Protein AF-A0A564YYV9-F1 (afdb_monomer_lite)

Radius of gyration: 16.64 Å; chains: 1; bounding box: 46×37×42 Å

Sequence (169 aa):
MGQLACPPDAGEKKIEHEMSKYPDRGIVGFLLTGMKVYDQRTNRYLTVPRCYGRTVPAEHIFERGLLPFLQGDFKLAKQFLPLISKVRSVFVDEPKLPIALYSSSLLLIYDETRTNLVVKLVDFAHWRSAPEANDPSGVVRGLDTLIDTFGRNNSSPSSKFDIPLIELK

Foldseek 3Di:
DFLFQADPPDDPVVRVVRCVLAVCCNVQGDFQQWDWAQDPVVRDIDTGHSSQSRVQHPVCCQVLNPCVNVVNDLVLLVVCLVVLVVVLCQQPPPPHDQKEAHNKDWDWDADPVSPDIDTDIDDRPRMDGHNPDRHPRSNSSNSVSSNVSSVDPDPDDDDDDPPPPPPPD

Organism: Hymenolepis diminuta (NCBI:txid6216)

Secondary structure (DSSP, 8-state):
--S-SS-TTS-HHHHHHHHHT-TTHHHHS-----EEEEETTTTEEEEE-HHHHTT--GGGIIIIIITTTTTT-HHHHHHHHHHHHHHHHHHHSSSPP-EEEES-EEEEEE-TTS--EEEEEE--TEEEE-SSSS-TT-HHHHHHHHHHHHH-------S----------

pLDDT: mean 89.77, std 15.94, range [32.47, 98.69]

InterPro domains:
  IPR005522 Inositol polyphosphate kinase [PF03770] (1-150)
  IPR005522 Inositol polyphosphate kinase [PTHR12400] (8-152)
  IPR038286 Inositol polyphosphate kinase superfamily [G3DSA:3.30.470.160] (1-158)

Structure (mmCIF, N/CA/C/O backbone):
data_AF-A0A564YYV9-F1
#
_entry.id   AF-A0A564YYV9-F1
#
loop_
_atom_site.group_PDB
_atom_site.id
_atom_site.type_symbol
_atom_site.label_atom_id
_atom_site.label_alt_id
_atom_site.label_comp_id
_atom_site.label_asym_id
_atom_site.label_entity_id
_atom_site.label_seq_id
_atom_site.pdbx_PDB_ins_code
_atom_site.Cartn_x
_atom_site.Cartn_y
_atom_site.Cartn_z
_atom_site.occupancy
_atom_site.B_iso_or_equiv
_atom_site.auth_seq_id
_atom_site.auth_comp_id
_atom_site.auth_asym_id
_atom_site.auth_atom_id
_atom_site.pdbx_PDB_model_num
ATOM 1 N N . MET A 1 1 ? 3.809 -4.365 -4.451 1.00 96.12 1 MET A N 1
ATOM 2 C CA . MET A 1 1 ? 4.119 -3.002 -4.915 1.00 96.12 1 MET A CA 1
ATOM 3 C C . MET A 1 1 ? 4.651 -3.076 -6.331 1.00 96.12 1 MET A C 1
ATOM 5 O O . MET A 1 1 ? 5.171 -4.123 -6.705 1.00 96.12 1 MET A O 1
ATOM 9 N N . GLY A 1 2 ? 4.463 -2.018 -7.111 1.00 97.00 2 GLY A N 1
ATOM 10 C CA . GLY A 1 2 ? 4.894 -1.947 -8.502 1.00 97.00 2 GLY A CA 1
ATOM 11 C C . GLY A 1 2 ? 3.739 -2.039 -9.499 1.00 97.00 2 GLY A C 1
ATOM 12 O O . GLY A 1 2 ? 2.840 -2.881 -9.356 1.00 97.00 2 GLY A O 1
ATOM 13 N N . GLN A 1 3 ? 3.814 -1.206 -10.539 1.00 97.38 3 GLN A N 1
ATOM 14 C CA . GLN A 1 3 ? 3.001 -1.327 -11.753 1.00 97.38 3 GLN A CA 1
ATOM 15 C C . GLN A 1 3 ? 3.342 -2.610 -12.515 1.00 97.38 3 GLN A C 1
ATOM 17 O O . GLN A 1 3 ? 2.470 -3.191 -13.156 1.00 97.38 3 GLN A O 1
ATOM 22 N N . LEU A 1 4 ? 4.577 -3.100 -12.382 1.00 96.56 4 LEU A N 1
ATOM 23 C CA . LEU A 1 4 ? 5.022 -4.362 -12.958 1.00 96.56 4 LEU A CA 1
ATOM 24 C C . LEU A 1 4 ? 5.125 -5.446 -11.881 1.00 96.56 4 LEU A C 1
ATOM 26 O O . LEU A 1 4 ? 5.705 -5.252 -10.813 1.00 96.56 4 LEU A O 1
ATOM 30 N N . ALA A 1 5 ? 4.541 -6.614 -12.153 1.00 92.50 5 ALA A N 1
ATOM 31 C CA . ALA A 1 5 ? 4.611 -7.754 -11.241 1.00 92.50 5 ALA A CA 1
ATOM 32 C C . ALA A 1 5 ? 5.952 -8.498 -11.334 1.00 92.50 5 ALA A C 1
ATOM 34 O O . ALA A 1 5 ? 6.446 -9.006 -10.329 1.00 92.50 5 ALA A O 1
ATOM 35 N N . CYS A 1 6 ? 6.538 -8.558 -12.528 1.00 95.06 6 CYS A N 1
ATOM 36 C CA . CYS A 1 6 ? 7.769 -9.285 -12.819 1.00 95.06 6 CYS A CA 1
ATOM 37 C C . CYS A 1 6 ? 8.849 -8.350 -13.370 1.00 95.06 6 CYS A C 1
ATOM 39 O O . CYS A 1 6 ? 8.502 -7.351 -14.001 1.00 95.06 6 CYS A O 1
ATOM 41 N N . PRO A 1 7 ? 10.134 -8.691 -13.173 1.00 94.19 7 PRO A N 1
ATOM 42 C CA . PRO A 1 7 ? 11.226 -8.012 -13.854 1.00 94.19 7 PRO A CA 1
ATOM 43 C C . PRO A 1 7 ? 11.191 -8.300 -15.369 1.00 94.19 7 PRO A C 1
ATOM 45 O O . PRO A 1 7 ? 10.617 -9.313 -15.780 1.00 94.19 7 PRO A O 1
ATOM 48 N N . PRO A 1 8 ? 11.800 -7.438 -16.205 1.00 90.19 8 PRO A N 1
ATOM 49 C CA . PRO A 1 8 ? 11.739 -7.551 -17.668 1.00 90.19 8 PRO A CA 1
ATOM 50 C C . PRO A 1 8 ? 12.478 -8.775 -18.227 1.00 90.19 8 PRO A C 1
ATOM 52 O O . PRO A 1 8 ? 12.211 -9.193 -19.344 1.00 90.19 8 PRO A O 1
ATOM 55 N N . ASP A 1 9 ? 13.392 -9.357 -17.451 1.00 93.62 9 ASP A N 1
ATOM 56 C CA . ASP A 1 9 ? 14.113 -10.591 -17.777 1.00 93.62 9 ASP A CA 1
ATOM 57 C C . ASP A 1 9 ? 13.339 -11.864 -17.381 1.00 93.62 9 ASP A C 1
ATOM 59 O O . ASP A 1 9 ? 13.828 -12.980 -17.564 1.00 93.62 9 ASP A O 1
ATOM 63 N N . ALA A 1 10 ? 12.129 -11.732 -16.825 1.00 94.06 10 ALA A N 1
ATOM 64 C CA . ALA A 1 10 ? 11.234 -12.867 -16.660 1.00 94.06 10 ALA A CA 1
ATOM 65 C C . ALA A 1 10 ? 10.701 -13.330 -18.026 1.00 94.06 10 ALA A C 1
ATOM 67 O O . ALA A 1 10 ? 10.454 -12.526 -18.917 1.00 94.06 10 ALA A O 1
ATOM 68 N N . GLY A 1 11 ? 10.470 -14.635 -18.188 1.00 95.12 11 GLY A N 1
ATOM 69 C CA . GLY A 1 11 ? 9.897 -15.158 -19.431 1.00 95.12 11 GLY A CA 1
ATOM 70 C C . GLY A 1 11 ? 8.513 -14.566 -19.727 1.00 95.12 11 GLY A C 1
ATOM 71 O O . GLY A 1 11 ? 7.698 -14.418 -18.814 1.00 95.12 11 GLY A O 1
ATOM 72 N N . GLU A 1 12 ? 8.230 -14.297 -21.002 1.00 95.12 12 GLU A N 1
ATOM 73 C CA . GLU A 1 12 ? 7.006 -13.624 -21.475 1.00 95.12 12 GLU A CA 1
ATOM 74 C C . GLU A 1 12 ? 5.728 -14.239 -20.891 1.00 95.12 12 GLU A C 1
ATOM 76 O O . GLU A 1 12 ? 4.935 -13.542 -20.263 1.00 95.12 12 GLU A O 1
ATOM 81 N N . LYS A 1 13 ? 5.593 -15.572 -20.943 1.00 96.19 13 LYS A N 1
ATOM 82 C CA . LYS A 1 13 ? 4.445 -16.296 -20.361 1.00 96.19 13 LYS A CA 1
ATOM 83 C C . LYS A 1 13 ? 4.246 -16.019 -18.867 1.00 96.19 13 LYS A C 1
ATOM 85 O O . LYS A 1 13 ? 3.116 -15.984 -18.388 1.00 96.19 13 LYS A O 1
ATOM 90 N N . LYS A 1 14 ? 5.336 -15.854 -18.107 1.00 95.44 14 LYS A N 1
ATOM 91 C CA . LYS A 1 14 ? 5.274 -15.530 -16.674 1.00 95.44 14 LYS A CA 1
ATOM 92 C C . LYS A 1 14 ? 4.835 -14.084 -16.473 1.00 95.44 14 LYS A C 1
ATOM 94 O O . LYS A 1 14 ? 4.013 -13.834 -15.597 1.00 95.44 14 LYS A O 1
ATOM 99 N N . ILE A 1 15 ? 5.363 -13.156 -17.271 1.00 94.88 15 ILE A N 1
ATOM 100 C CA . ILE A 1 15 ? 4.964 -11.746 -17.229 1.00 94.88 15 ILE A CA 1
ATOM 101 C C . ILE A 1 15 ? 3.468 -11.631 -17.528 1.00 94.88 15 ILE A C 1
ATOM 103 O O . ILE A 1 15 ? 2.730 -11.099 -16.702 1.00 94.88 15 ILE A O 1
ATOM 107 N N . GLU A 1 16 ? 3.005 -12.205 -18.63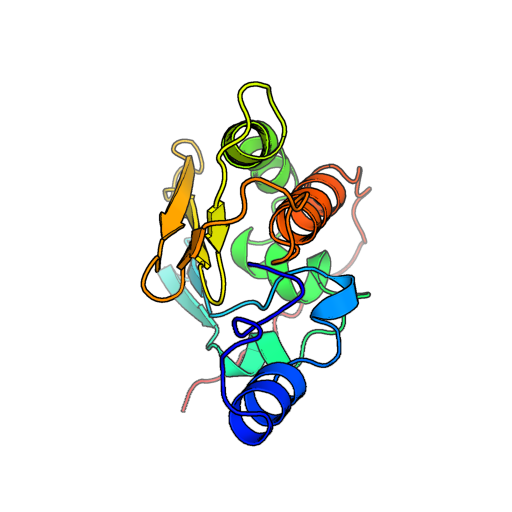9 1.00 95.44 16 GLU A N 1
ATOM 108 C CA . GLU A 1 16 ? 1.592 -12.219 -19.028 1.00 95.44 16 GLU A CA 1
ATOM 109 C C . GLU A 1 16 ? 0.707 -12.819 -17.931 1.00 95.44 16 GLU A C 1
ATOM 111 O O . GLU A 1 16 ? -0.289 -12.215 -17.533 1.00 95.44 16 GLU A O 1
ATOM 116 N N . HIS A 1 17 ? 1.100 -13.972 -17.382 1.00 95.88 17 HIS A N 1
ATOM 117 C CA . HIS A 1 17 ? 0.357 -14.632 -16.313 1.00 95.88 17 HIS A CA 1
ATOM 118 C C . HIS A 1 17 ? 0.297 -13.810 -15.016 1.00 95.88 17 HIS A C 1
ATOM 120 O O . HIS A 1 17 ? -0.740 -13.770 -14.358 1.00 95.88 17 HIS A O 1
ATOM 126 N N . GLU A 1 18 ? 1.390 -13.172 -14.590 1.00 95.12 18 GLU A N 1
ATOM 127 C CA . GLU A 1 18 ? 1.376 -12.355 -13.370 1.00 95.12 18 GLU A CA 1
ATOM 128 C C . GLU A 1 18 ? 0.621 -11.036 -13.559 1.00 95.12 18 GLU A C 1
ATOM 130 O O . GLU A 1 18 ? -0.035 -10.571 -12.623 1.00 95.12 18 GLU A O 1
ATOM 135 N N . MET A 1 19 ? 0.684 -10.446 -14.754 1.00 94.62 19 MET A N 1
ATOM 136 C CA . MET A 1 19 ? -0.029 -9.213 -15.086 1.00 94.62 19 MET A CA 1
ATOM 137 C C . MET A 1 19 ? -1.533 -9.451 -15.269 1.00 94.62 19 MET A C 1
ATOM 139 O O . MET A 1 19 ? -2.331 -8.620 -14.841 1.00 94.62 19 MET A O 1
ATOM 143 N N . SER A 1 20 ? -1.948 -10.614 -15.786 1.00 96.06 20 SER A N 1
ATOM 144 C CA . SER A 1 20 ? -3.370 -10.956 -15.945 1.00 96.06 20 SER A CA 1
ATOM 145 C C . SER A 1 20 ? -4.107 -11.159 -14.617 1.00 96.06 20 SER A C 1
ATOM 147 O O . SER A 1 20 ? -5.330 -11.040 -14.564 1.00 96.06 20 SER A O 1
ATOM 149 N N . LYS A 1 21 ? -3.384 -11.410 -13.514 1.00 95.19 21 LYS A N 1
ATOM 150 C CA . LYS A 1 21 ? -3.979 -11.577 -12.173 1.00 95.19 21 LYS A CA 1
ATOM 151 C C . LYS A 1 21 ? -4.672 -10.326 -11.655 1.00 95.19 21 LYS A C 1
ATOM 153 O O . LYS A 1 21 ? -5.486 -10.454 -10.745 1.00 95.19 21 LYS A O 1
ATOM 158 N N . TYR A 1 22 ? -4.283 -9.145 -12.130 1.00 97.19 22 TYR A N 1
ATOM 159 C CA . TYR A 1 22 ? -4.899 -7.891 -11.722 1.00 97.19 22 TYR A CA 1
ATOM 160 C C . TYR A 1 22 ? -4.736 -6.838 -12.827 1.00 97.19 22 TYR A C 1
ATOM 162 O O . TYR A 1 22 ? -3.694 -6.178 -12.873 1.00 97.19 22 TYR A O 1
ATOM 170 N N . PRO A 1 23 ? -5.746 -6.678 -13.705 1.00 95.38 23 PRO A N 1
ATOM 171 C CA . PRO A 1 23 ? -5.680 -5.770 -14.855 1.00 95.38 23 PRO A CA 1
ATOM 172 C C . PRO A 1 23 ? -5.350 -4.321 -14.474 1.00 95.38 23 PRO A C 1
ATOM 174 O O . PRO A 1 23 ? -4.581 -3.646 -15.152 1.00 95.38 23 PRO A O 1
ATOM 177 N N . ASP A 1 24 ? -5.846 -3.882 -13.319 1.00 97.06 24 ASP A N 1
ATOM 178 C CA . ASP A 1 24 ? -5.706 -2.512 -12.827 1.00 97.06 24 ASP A CA 1
ATOM 179 C C . ASP A 1 24 ? -4.364 -2.230 -12.130 1.00 97.06 24 ASP A C 1
ATOM 181 O O . ASP A 1 24 ? -4.115 -1.109 -11.671 1.00 97.06 24 ASP A O 1
ATOM 185 N N . ARG A 1 25 ? -3.449 -3.211 -12.065 1.00 96.94 25 ARG A N 1
ATOM 186 C CA . ARG A 1 25 ? -2.123 -3.046 -11.443 1.00 96.94 25 ARG A CA 1
ATOM 187 C C . ARG A 1 25 ? -1.361 -1.858 -12.026 1.00 96.94 25 ARG A C 1
ATOM 189 O O . ARG A 1 25 ? -0.719 -1.132 -11.271 1.00 96.94 25 ARG A O 1
ATOM 196 N N . GLY A 1 26 ? -1.430 -1.659 -13.342 1.00 96.44 26 GLY A N 1
ATOM 197 C CA . GLY A 1 26 ? -0.758 -0.544 -14.013 1.00 96.44 26 GLY A CA 1
ATOM 198 C C . GLY A 1 26 ? -1.272 0.825 -13.554 1.00 96.44 26 GLY A C 1
ATOM 199 O O . GLY A 1 26 ? -0.496 1.773 -13.473 1.00 96.44 26 GLY A O 1
ATOM 200 N N . ILE A 1 27 ? -2.551 0.923 -13.185 1.00 96.62 27 ILE A N 1
ATOM 201 C CA . ILE A 1 27 ? -3.189 2.163 -12.722 1.00 96.62 27 ILE A CA 1
ATOM 202 C C . ILE A 1 27 ? -2.871 2.411 -11.242 1.00 96.62 27 ILE A C 1
ATOM 204 O O . ILE A 1 27 ? -2.466 3.516 -10.865 1.00 96.62 27 ILE A O 1
ATOM 208 N N . VAL A 1 28 ? -3.046 1.371 -10.419 1.00 97.44 28 VAL A N 1
ATOM 209 C CA . VAL A 1 28 ? -2.971 1.425 -8.948 1.00 97.44 28 VAL A CA 1
ATOM 210 C C . VAL A 1 28 ? -1.532 1.341 -8.425 1.00 97.44 28 VAL A C 1
ATOM 212 O O . VAL A 1 28 ? -1.219 1.866 -7.363 1.00 97.44 28 VAL A O 1
ATOM 215 N N . GLY A 1 29 ? -0.630 0.660 -9.134 1.00 97.81 29 GLY A N 1
ATOM 216 C CA . GLY A 1 29 ? 0.758 0.456 -8.704 1.00 97.81 29 GLY A CA 1
ATOM 217 C C . GLY A 1 29 ? 0.936 -0.556 -7.563 1.00 97.81 29 GLY A C 1
ATOM 218 O O . GLY A 1 29 ? 2.020 -0.663 -6.986 1.00 97.81 29 GLY A O 1
ATOM 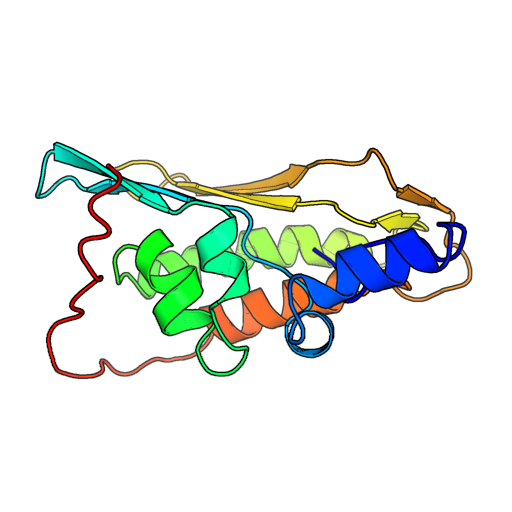219 N N . PHE A 1 30 ? -0.101 -1.318 -7.212 1.00 97.56 30 PHE A N 1
ATOM 220 C CA . PHE A 1 30 ? -0.017 -2.460 -6.301 1.00 97.56 30 PHE A CA 1
ATOM 221 C C . PHE A 1 30 ? -1.189 -3.431 -6.510 1.00 97.56 30 PHE A C 1
ATOM 223 O O . PHE A 1 30 ? -2.127 -3.152 -7.247 1.00 97.56 30 PHE A O 1
ATOM 230 N N . LEU A 1 31 ? -1.115 -4.589 -5.852 1.00 97.31 31 LEU A N 1
ATOM 231 C CA . LEU A 1 31 ? -2.190 -5.573 -5.725 1.00 97.31 31 LEU A CA 1
ATOM 232 C C . LEU A 1 31 ? -2.305 -5.920 -4.241 1.00 97.31 31 LEU A C 1
ATOM 234 O O . LEU A 1 31 ? -1.289 -6.227 -3.617 1.00 97.31 31 LEU A O 1
ATOM 238 N N . LEU A 1 32 ? -3.518 -5.907 -3.693 1.00 97.06 32 LEU A N 1
ATOM 239 C CA . LEU A 1 32 ? -3.772 -6.373 -2.333 1.00 97.06 32 LEU A CA 1
ATOM 240 C C . LEU A 1 32 ? -3.543 -7.886 -2.259 1.00 97.06 32 LEU A C 1
ATOM 242 O O . LEU A 1 32 ? -4.160 -8.665 -2.985 1.00 97.06 32 LEU A O 1
ATOM 246 N N . THR A 1 33 ? -2.621 -8.309 -1.399 1.00 95.88 33 THR A N 1
ATOM 247 C CA . THR A 1 33 ? -2.224 -9.719 -1.274 1.00 95.88 33 THR A CA 1
ATOM 248 C C . THR A 1 33 ? -2.875 -10.433 -0.095 1.00 95.88 33 THR A C 1
ATOM 250 O O . THR A 1 33 ? -2.800 -11.657 -0.023 1.00 95.88 33 THR A O 1
ATOM 253 N N . GLY A 1 34 ? -3.567 -9.695 0.770 1.00 95.62 34 GLY A N 1
ATOM 254 C CA . GLY A 1 34 ? -4.370 -10.204 1.876 1.00 95.62 34 GLY A CA 1
ATOM 255 C C . GLY A 1 34 ? -4.408 -9.213 3.037 1.00 95.62 34 GLY A C 1
ATOM 256 O O . GLY A 1 34 ? -3.661 -8.237 3.054 1.00 95.62 34 GLY A O 1
ATOM 257 N N . MET A 1 35 ? -5.274 -9.469 4.011 1.00 96.00 35 MET A N 1
ATOM 258 C CA . MET A 1 35 ? -5.256 -8.786 5.308 1.00 96.00 35 MET A CA 1
ATOM 259 C C . MET A 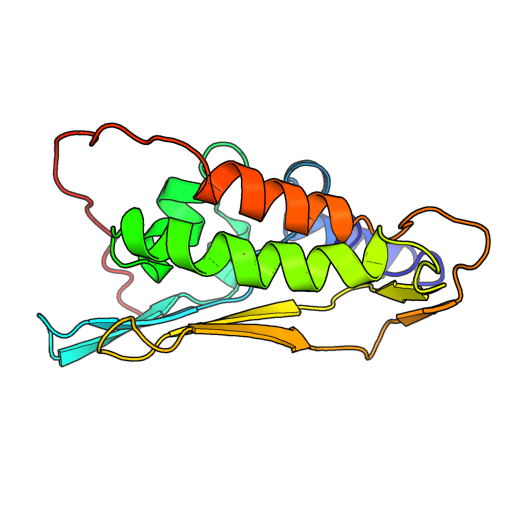1 35 ? -5.808 -9.702 6.397 1.00 96.00 35 MET A C 1
ATOM 261 O O . MET A 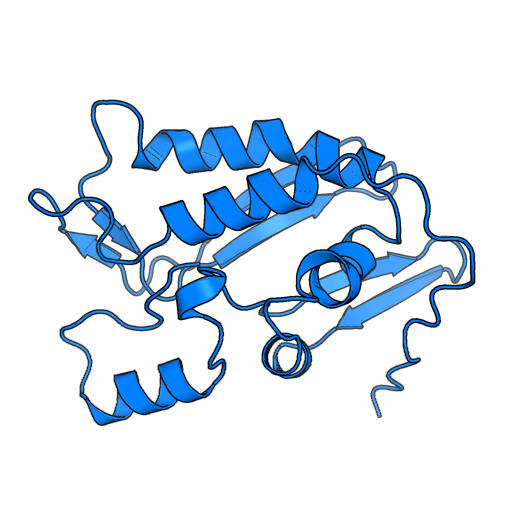1 35 ? -6.611 -10.599 6.129 1.00 96.00 35 MET A O 1
ATOM 265 N N . LYS A 1 36 ? -5.394 -9.446 7.636 1.00 96.81 36 LYS A N 1
ATOM 266 C CA . LYS A 1 36 ? -5.940 -10.072 8.835 1.00 96.81 36 LYS A CA 1
ATOM 267 C C . LYS A 1 36 ? -6.080 -8.999 9.907 1.00 96.81 36 LYS A C 1
ATOM 269 O O . LYS A 1 36 ? -5.080 -8.423 10.319 1.00 96.81 36 LYS A O 1
ATOM 274 N N . VAL A 1 37 ? -7.309 -8.725 10.325 1.00 95.69 37 VAL A N 1
ATOM 275 C CA . VAL A 1 37 ? -7.646 -7.587 11.187 1.00 95.69 37 VAL A CA 1
ATOM 276 C C . VAL A 1 37 ? -8.492 -8.065 12.346 1.00 95.69 37 VAL A C 1
ATOM 278 O O . VAL A 1 37 ? -9.460 -8.791 12.140 1.00 95.69 37 VAL A O 1
ATOM 281 N N . TYR A 1 38 ? -8.132 -7.673 13.561 1.00 94.62 38 TYR A N 1
ATOM 282 C CA . TYR A 1 38 ? -8.903 -8.011 14.748 1.00 94.62 38 TYR A CA 1
ATOM 283 C C . TYR A 1 38 ? -10.085 -7.044 14.918 1.00 94.62 38 TYR A C 1
ATOM 285 O O . TYR A 1 38 ? -9.904 -5.830 14.996 1.00 94.62 38 TYR A O 1
ATOM 293 N N . ASP A 1 39 ? -11.307 -7.573 14.961 1.00 89.94 39 ASP A N 1
ATOM 294 C CA . ASP A 1 39 ? -12.524 -6.824 15.270 1.00 89.94 39 ASP A CA 1
ATOM 295 C C . ASP A 1 39 ? -12.883 -6.999 16.748 1.00 89.94 39 ASP A C 1
ATOM 297 O O . ASP A 1 39 ? -13.402 -8.036 17.160 1.00 89.94 39 ASP A O 1
ATOM 301 N N . GLN A 1 40 ? -12.631 -5.952 17.538 1.00 88.88 40 GLN A N 1
ATOM 302 C CA . GLN A 1 40 ? -12.930 -5.912 18.972 1.00 88.88 40 GLN A CA 1
ATOM 303 C C . GLN A 1 40 ? -14.425 -6.080 19.271 1.00 88.88 40 GLN A C 1
ATOM 305 O O . GLN A 1 40 ? -14.781 -6.650 20.299 1.00 88.88 40 GLN A O 1
ATOM 310 N N . ARG A 1 41 ? -15.317 -5.638 18.373 1.00 88.69 41 ARG A N 1
ATOM 311 C CA . ARG A 1 41 ? -16.770 -5.757 18.569 1.00 88.69 41 ARG A CA 1
ATOM 312 C C . ARG A 1 41 ? -17.224 -7.211 18.508 1.00 88.69 41 ARG A C 1
ATOM 314 O O . ARG A 1 41 ? -18.154 -7.591 19.211 1.00 88.69 41 ARG A O 1
ATOM 321 N N . THR A 1 42 ? -16.603 -8.006 17.640 1.00 91.50 42 THR A N 1
ATOM 322 C CA . THR A 1 42 ? -16.956 -9.420 17.443 1.00 91.50 42 THR A CA 1
ATOM 323 C C . THR A 1 42 ? -15.972 -10.383 18.105 1.00 91.50 42 THR A C 1
ATOM 325 O O . THR A 1 42 ? -16.232 -11.585 18.122 1.00 91.50 42 THR A O 1
ATOM 328 N N . ASN A 1 43 ? -14.873 -9.869 18.670 1.00 93.44 43 ASN A N 1
ATOM 329 C CA . ASN A 1 43 ? -13.763 -10.632 19.241 1.00 93.44 43 ASN A CA 1
ATOM 330 C C . ASN A 1 43 ? -13.221 -11.699 18.266 1.00 93.44 43 ASN A C 1
ATOM 332 O O . ASN A 1 43 ? -12.964 -12.847 18.635 1.00 93.44 43 ASN A O 1
ATOM 336 N N . ARG A 1 44 ? -13.116 -11.347 16.979 1.00 93.75 44 ARG A N 1
ATOM 337 C CA . ARG A 1 44 ? -12.717 -12.260 15.896 1.00 93.75 44 ARG A CA 1
ATOM 338 C C . ARG A 1 44 ? -11.816 -11.559 14.893 1.00 93.75 44 ARG A C 1
ATOM 340 O O . ARG A 1 44 ? -11.836 -10.341 14.759 1.00 93.75 44 ARG A O 1
ATOM 347 N N . TYR A 1 45 ? -11.044 -12.348 14.152 1.00 94.38 45 TYR A N 1
ATOM 348 C CA . TYR A 1 45 ? -10.281 -11.834 13.021 1.00 94.38 45 TYR A CA 1
ATOM 349 C C . TYR A 1 45 ? -11.121 -11.847 11.744 1.00 94.38 45 TYR A C 1
ATOM 351 O O . TYR A 1 45 ? -11.570 -12.907 11.309 1.00 94.38 45 TYR A O 1
ATOM 359 N N . LEU A 1 46 ? -11.233 -10.694 11.090 1.00 92.75 46 LEU A N 1
ATOM 360 C CA . LEU A 1 46 ? -11.527 -10.627 9.665 1.00 92.75 46 LEU A CA 1
ATOM 361 C C . LEU A 1 46 ? -10.271 -11.062 8.905 1.00 92.75 46 LEU A C 1
ATOM 363 O O . LEU A 1 46 ? -9.209 -10.464 9.074 1.00 92.75 46 LEU A O 1
ATOM 367 N N . THR A 1 47 ? -10.381 -12.094 8.072 1.00 95.31 47 THR A N 1
ATOM 368 C CA . THR A 1 47 ? -9.296 -12.541 7.188 1.00 95.31 47 THR A CA 1
ATOM 369 C C . THR A 1 47 ? -9.759 -12.406 5.750 1.00 95.31 47 THR A C 1
ATOM 371 O O . THR A 1 47 ? -10.754 -13.010 5.361 1.00 95.31 47 THR A O 1
ATOM 374 N N . VAL A 1 48 ? -9.035 -11.625 4.954 1.00 93.75 48 VAL A N 1
ATOM 375 C CA . VAL A 1 48 ? -9.341 -11.421 3.537 1.00 93.75 48 VAL A CA 1
ATOM 376 C C . VAL A 1 48 ? -8.223 -12.052 2.709 1.00 93.75 48 VAL A C 1
ATOM 378 O O . VAL A 1 48 ? -7.059 -11.656 2.851 1.00 93.75 48 VAL A O 1
ATOM 381 N N . PRO A 1 49 ? -8.535 -13.043 1.858 1.00 94.31 49 PRO A N 1
ATOM 382 C CA . PRO A 1 49 ? -7.529 -13.766 1.095 1.00 94.31 49 PRO A CA 1
ATOM 383 C C . PRO A 1 49 ? -7.014 -12.960 -0.101 1.00 94.31 49 PRO A C 1
ATOM 385 O O . PRO A 1 49 ? -7.662 -12.043 -0.604 1.00 94.31 49 PRO A O 1
ATOM 388 N N . ARG A 1 50 ? -5.868 -13.385 -0.645 1.00 93.56 50 ARG A N 1
ATOM 389 C CA . ARG A 1 50 ? -5.258 -12.797 -1.850 1.00 93.56 50 ARG A CA 1
ATOM 390 C C . ARG A 1 50 ? -6.200 -12.720 -3.051 1.00 93.56 50 ARG A C 1
ATOM 392 O O . ARG A 1 50 ? -6.086 -11.797 -3.852 1.00 93.56 50 ARG A O 1
ATOM 399 N N . CYS A 1 51 ? -7.071 -13.715 -3.230 1.00 94.62 51 CYS A N 1
ATOM 400 C CA . CYS A 1 51 ? -7.974 -13.756 -4.379 1.00 94.62 51 CYS A CA 1
ATOM 401 C C . CYS A 1 51 ? -8.945 -12.571 -4.387 1.00 94.62 51 CYS A C 1
ATOM 403 O O . CYS A 1 51 ? -9.199 -12.043 -5.462 1.00 94.62 51 CYS A O 1
ATOM 405 N N . TYR A 1 52 ? -9.381 -12.091 -3.219 1.00 95.75 52 TYR A N 1
ATOM 406 C CA . TYR A 1 52 ? -10.231 -10.906 -3.109 1.00 95.75 52 TYR A CA 1
ATOM 407 C C . TYR A 1 52 ? -9.543 -9.653 -3.656 1.00 95.75 52 TYR A C 1
ATOM 409 O O . TYR A 1 52 ? -10.134 -8.891 -4.409 1.00 95.75 52 TYR A O 1
ATOM 417 N N . GLY A 1 53 ? -8.257 -9.458 -3.358 1.00 95.56 53 GLY A N 1
ATOM 418 C CA . GLY A 1 53 ? -7.526 -8.293 -3.858 1.00 95.56 53 GLY A CA 1
ATOM 419 C C . GLY A 1 53 ? -7.474 -8.200 -5.386 1.00 95.56 53 GLY A C 1
ATOM 420 O O . GLY A 1 53 ? -7.347 -7.106 -5.921 1.00 95.56 53 GLY A O 1
ATOM 421 N N . ARG A 1 54 ? -7.615 -9.332 -6.091 1.00 96.31 54 ARG A N 1
ATOM 422 C CA . ARG A 1 54 ? -7.661 -9.389 -7.562 1.00 96.31 54 ARG A CA 1
ATOM 423 C C . ARG A 1 54 ? -9.003 -8.938 -8.141 1.00 96.31 54 ARG A C 1
ATOM 425 O O . ARG A 1 54 ? -9.073 -8.679 -9.335 1.00 96.31 54 ARG A O 1
ATOM 432 N N . THR A 1 55 ?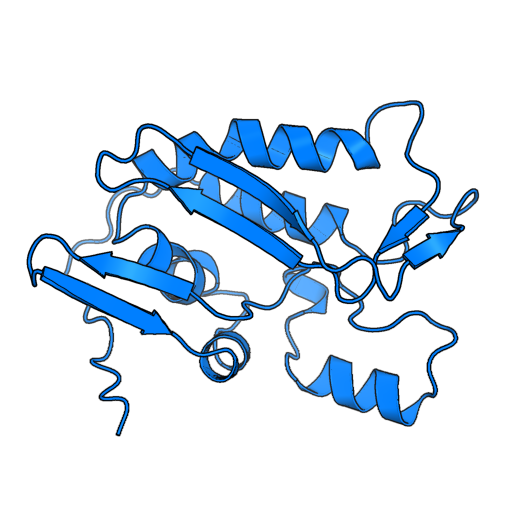 -10.054 -8.874 -7.322 1.00 96.25 55 THR A N 1
ATOM 433 C CA . THR A 1 55 ? -11.416 -8.518 -7.748 1.00 96.25 55 THR A CA 1
ATOM 434 C C . THR A 1 55 ? -11.783 -7.069 -7.435 1.00 96.25 55 THR A C 1
ATOM 436 O O . THR A 1 55 ? -12.882 -6.643 -7.777 1.00 96.25 55 THR A O 1
ATOM 439 N N . VAL A 1 56 ? -10.919 -6.319 -6.744 1.00 96.50 56 VAL A N 1
ATOM 440 C CA . VAL A 1 56 ? -11.178 -4.920 -6.373 1.00 96.50 56 VAL A CA 1
ATOM 441 C C . VAL A 1 56 ? -10.736 -4.010 -7.519 1.00 96.50 56 VAL A C 1
ATOM 443 O O . VAL A 1 56 ? -9.538 -3.947 -7.756 1.00 96.50 56 VAL A O 1
ATOM 446 N N . PRO A 1 57 ? -11.636 -3.297 -8.216 1.00 96.06 57 PRO A N 1
ATOM 447 C CA . PRO A 1 57 ? -11.236 -2.410 -9.305 1.00 96.06 57 PRO A CA 1
ATOM 448 C C . PRO A 1 57 ? -10.526 -1.155 -8.775 1.00 96.06 57 PRO A C 1
ATOM 450 O O . PRO A 1 57 ? -10.753 -0.739 -7.634 1.00 96.06 57 PRO A O 1
ATOM 453 N N . ALA A 1 58 ? -9.705 -0.519 -9.615 1.00 96.31 58 ALA A N 1
ATOM 454 C CA . ALA A 1 58 ? -8.923 0.674 -9.274 1.00 96.31 58 ALA A CA 1
ATOM 455 C C . ALA A 1 58 ? -9.773 1.794 -8.663 1.00 96.31 58 ALA A C 1
ATOM 457 O O . ALA A 1 58 ? -9.363 2.426 -7.690 1.00 96.31 58 ALA A O 1
ATOM 458 N N . GLU A 1 59 ? -10.963 2.015 -9.223 1.00 95.31 59 GLU A N 1
ATOM 459 C CA . GLU A 1 59 ? -11.913 3.037 -8.775 1.00 95.31 59 GLU A CA 1
ATOM 460 C C . GLU A 1 59 ? -12.388 2.821 -7.333 1.00 95.31 59 GLU A C 1
ATOM 462 O O . GLU A 1 59 ? -12.660 3.797 -6.641 1.00 95.31 59 GLU A O 1
ATOM 467 N N . HIS A 1 60 ? -12.411 1.564 -6.872 1.00 95.75 60 HIS A N 1
ATOM 468 C CA . HIS A 1 60 ? -12.899 1.168 -5.553 1.00 95.75 60 HIS A CA 1
ATOM 469 C C . HIS A 1 60 ? -11.795 0.694 -4.598 1.00 95.75 60 HIS A C 1
ATOM 471 O O . HIS A 1 60 ? -12.074 0.061 -3.571 1.00 95.75 60 HIS A O 1
ATOM 477 N N . ILE A 1 61 ? -10.527 0.968 -4.926 1.00 95.75 61 ILE A N 1
ATOM 478 C CA . ILE A 1 61 ? -9.380 0.443 -4.176 1.00 95.75 61 ILE A CA 1
ATOM 479 C C . ILE A 1 61 ? -9.380 0.893 -2.715 1.00 95.75 61 ILE A C 1
ATOM 481 O O . ILE A 1 61 ? -8.982 0.132 -1.833 1.00 95.75 61 ILE A O 1
ATOM 485 N N . PHE A 1 62 ? -9.862 2.103 -2.435 1.00 95.88 62 PHE A N 1
ATOM 486 C CA . PHE A 1 62 ? -9.900 2.617 -1.077 1.00 95.88 62 PHE A CA 1
ATOM 487 C C . PHE A 1 62 ? -11.046 1.978 -0.286 1.00 95.88 62 PHE A C 1
ATOM 489 O O . PHE A 1 62 ? -10.797 1.294 0.700 1.00 95.88 62 PHE A O 1
ATOM 496 N N . GLU A 1 63 ? -12.288 2.127 -0.733 1.00 95.31 63 GLU A N 1
ATOM 497 C CA . GLU A 1 63 ? -13.494 1.703 -0.019 1.00 95.31 63 GLU A CA 1
ATOM 498 C C . GLU A 1 63 ? -13.656 0.182 0.079 1.00 95.31 63 GLU A C 1
ATOM 500 O O . GLU A 1 63 ? -14.082 -0.314 1.120 1.00 95.31 63 GLU A O 1
ATOM 505 N N . ARG A 1 64 ? -13.296 -0.579 -0.963 1.00 95.38 64 ARG A N 1
ATOM 506 C CA . ARG A 1 64 ? -13.414 -2.048 -0.962 1.00 95.38 64 ARG A CA 1
ATOM 507 C C . ARG A 1 64 ? -12.102 -2.726 -0.597 1.00 95.38 64 ARG A C 1
ATOM 509 O O . ARG A 1 64 ? -12.118 -3.847 -0.094 1.00 95.38 64 ARG A O 1
ATOM 516 N N . GLY A 1 65 ? -10.972 -2.081 -0.868 1.00 94.94 65 GLY A N 1
ATOM 517 C CA . GLY A 1 65 ? -9.653 -2.670 -0.675 1.00 94.94 65 GLY A CA 1
ATOM 518 C C . GLY A 1 65 ? -9.000 -2.316 0.658 1.00 94.94 65 GLY A C 1
ATOM 519 O O . GLY A 1 65 ? -8.562 -3.209 1.376 1.00 94.94 65 GLY A O 1
ATOM 520 N N . LEU A 1 66 ? -8.929 -1.029 1.000 1.00 96.69 66 LEU A N 1
ATOM 521 C CA . LEU A 1 66 ? -8.148 -0.532 2.141 1.00 96.69 66 LEU A CA 1
ATOM 522 C C . LEU A 1 66 ? -9.009 -0.238 3.378 1.00 96.69 66 LEU A C 1
ATOM 524 O O . LEU A 1 66 ? -8.571 -0.451 4.505 1.00 96.69 66 LEU A O 1
ATOM 528 N N . LEU A 1 67 ? -10.249 0.209 3.197 1.00 95.19 67 LEU A N 1
ATOM 529 C CA . LEU A 1 67 ? -11.149 0.566 4.289 1.00 95.19 67 LEU A CA 1
ATOM 530 C C . LEU A 1 67 ? -11.531 -0.623 5.193 1.00 95.19 67 LEU A C 1
ATOM 532 O O . LEU A 1 67 ? -11.627 -0.404 6.403 1.00 95.19 67 LEU A O 1
ATOM 536 N N . PRO A 1 68 ? -11.674 -1.873 4.692 1.00 94.62 68 PRO A N 1
ATOM 537 C CA . PRO A 1 68 ? -11.831 -3.038 5.562 1.00 94.62 68 PRO A CA 1
ATOM 538 C C . PRO A 1 68 ? -10.617 -3.263 6.470 1.00 94.62 68 PRO A C 1
ATOM 540 O O . PRO A 1 68 ? -10.794 -3.605 7.638 1.00 94.62 68 PRO A O 1
ATOM 543 N N . PHE A 1 69 ? -9.399 -3.001 5.970 1.00 96.25 69 PHE A N 1
ATOM 544 C CA . PHE A 1 69 ? -8.184 -3.054 6.787 1.00 96.25 69 PHE A CA 1
ATOM 545 C C . PHE A 1 69 ? -8.216 -2.005 7.898 1.00 96.25 69 PHE A C 1
ATOM 547 O O . PHE A 1 69 ? -7.851 -2.295 9.026 1.00 96.25 69 PHE A O 1
ATOM 554 N N . LEU A 1 70 ? -8.712 -0.809 7.588 1.00 95.81 70 LEU A N 1
ATOM 555 C CA . LEU A 1 70 ? -8.831 0.310 8.524 1.00 95.81 70 LEU A CA 1
ATOM 556 C C . LEU A 1 70 ? -10.070 0.220 9.431 1.00 95.81 70 LEU A C 1
ATOM 558 O O . LEU A 1 70 ? -10.293 1.108 10.250 1.00 95.81 70 LEU A O 1
ATOM 562 N N . GLN A 1 71 ? -10.918 -0.800 9.259 1.00 93.19 71 GLN A N 1
ATOM 563 C CA . GLN A 1 71 ? -12.204 -0.946 9.953 1.00 93.19 71 GLN A CA 1
ATOM 564 C C . GLN A 1 71 ? -13.083 0.317 9.862 1.00 93.19 71 GLN A C 1
ATOM 566 O O . GLN A 1 71 ? -13.718 0.714 10.839 1.00 93.19 71 GLN A O 1
ATOM 571 N N . GLY A 1 72 ? -13.091 0.977 8.699 1.00 92.81 72 GLY A N 1
ATOM 572 C CA . GLY A 1 72 ? -13.852 2.214 8.486 1.00 92.81 72 GLY A CA 1
ATOM 573 C C . GLY A 1 72 ? -13.208 3.490 9.050 1.00 92.81 72 GLY A C 1
ATOM 574 O O . GLY A 1 72 ? -13.812 4.557 8.963 1.00 92.81 72 GLY A O 1
ATOM 575 N N . ASP A 1 73 ? -12.008 3.416 9.631 1.00 93.50 73 ASP A N 1
ATOM 576 C CA . ASP A 1 73 ? -11.375 4.541 10.323 1.00 93.50 73 ASP A CA 1
ATOM 577 C C . ASP A 1 73 ? -10.484 5.389 9.400 1.00 93.50 73 ASP A C 1
ATOM 579 O O . ASP A 1 73 ? -9.317 5.094 9.132 1.00 93.50 73 ASP A O 1
ATOM 583 N N . PHE A 1 74 ? -11.036 6.512 8.944 1.00 93.94 74 PHE A N 1
ATOM 584 C CA . PHE A 1 74 ? -10.321 7.488 8.119 1.00 93.94 74 PHE A CA 1
ATOM 585 C C . PHE A 1 74 ? -9.222 8.242 8.880 1.00 93.94 74 PHE A C 1
ATOM 587 O O . PHE A 1 74 ? -8.294 8.760 8.257 1.00 93.94 74 PHE A O 1
ATOM 594 N N . LYS A 1 75 ? -9.296 8.333 10.215 1.00 94.69 75 LYS A N 1
ATOM 595 C CA . LYS A 1 75 ? -8.221 8.948 11.009 1.00 94.69 75 LYS A CA 1
ATOM 596 C C . LYS A 1 75 ? -7.020 8.013 11.059 1.00 94.69 75 LYS A C 1
ATOM 598 O O . LYS A 1 75 ? -5.899 8.486 10.888 1.00 94.69 75 LYS A O 1
ATOM 603 N N . LEU A 1 76 ? -7.255 6.707 11.200 1.00 95.94 76 LEU A N 1
ATOM 604 C CA . LEU A 1 76 ? -6.204 5.692 11.129 1.00 95.94 76 LEU A CA 1
ATOM 605 C C . LEU A 1 76 ? -5.484 5.719 9.772 1.00 95.94 76 LEU A C 1
ATOM 607 O O . LEU A 1 76 ? -4.257 5.680 9.735 1.00 95.94 76 LEU A O 1
ATOM 611 N N . ALA A 1 77 ? -6.217 5.892 8.665 1.00 97.00 77 ALA A N 1
ATOM 612 C CA . ALA A 1 77 ? -5.615 6.072 7.337 1.00 97.00 77 ALA A CA 1
ATOM 613 C C . ALA A 1 77 ? -4.588 7.219 7.327 1.00 97.00 77 ALA A C 1
ATOM 615 O O . ALA A 1 77 ? -3.450 7.057 6.886 1.00 97.00 77 ALA A O 1
ATOM 616 N N . LYS A 1 78 ? -4.965 8.372 7.893 1.00 96.62 78 LYS A N 1
ATOM 617 C CA . LYS A 1 78 ? -4.097 9.555 7.966 1.00 96.62 78 LYS A CA 1
ATOM 618 C C . LYS A 1 78 ? -2.857 9.334 8.835 1.00 96.62 78 LYS A C 1
ATOM 620 O O . LYS A 1 78 ? -1.815 9.910 8.542 1.00 96.62 78 LYS A O 1
ATOM 625 N N . GLN A 1 79 ? -2.932 8.486 9.860 1.00 97.50 79 GLN A N 1
ATOM 626 C CA . GLN A 1 79 ? -1.771 8.157 10.695 1.00 97.50 79 GLN A CA 1
ATOM 627 C C . GLN A 1 79 ? -0.711 7.327 9.949 1.00 97.50 79 GLN A C 1
ATOM 629 O O . GLN A 1 79 ? 0.472 7.426 10.270 1.00 97.50 79 GLN A O 1
ATOM 634 N N . PHE A 1 80 ? -1.093 6.563 8.919 1.00 98.44 80 PHE A N 1
ATOM 635 C CA . PHE A 1 80 ? -0.137 5.833 8.078 1.00 98.44 80 PHE A CA 1
ATOM 636 C C . PHE A 1 80 ? 0.638 6.735 7.107 1.00 98.44 80 PHE A C 1
ATOM 638 O O . PHE A 1 80 ? 1.745 6.371 6.707 1.00 98.44 80 PHE A O 1
ATOM 645 N N . LEU A 1 81 ? 0.103 7.906 6.741 1.00 98.19 81 LEU A N 1
ATOM 646 C CA . LEU A 1 81 ? 0.718 8.821 5.769 1.00 98.19 81 LEU A CA 1
ATOM 647 C C . LEU A 1 81 ? 2.199 9.127 6.045 1.00 98.19 81 LEU A C 1
ATOM 649 O O . LEU A 1 81 ? 3.003 8.895 5.145 1.00 98.19 81 LEU A O 1
ATOM 653 N N . PRO A 1 82 ? 2.619 9.585 7.244 1.00 98.38 82 PRO A N 1
ATOM 654 C CA . PRO A 1 82 ? 4.033 9.867 7.498 1.00 98.38 82 PRO A CA 1
ATOM 655 C C . PRO A 1 82 ? 4.930 8.630 7.339 1.00 98.38 82 PRO A C 1
ATOM 657 O O . PRO A 1 82 ? 6.059 8.750 6.866 1.00 98.38 82 PRO A O 1
ATOM 660 N N . LEU A 1 83 ? 4.433 7.436 7.678 1.00 98.69 83 LEU A N 1
ATOM 661 C CA . LEU A 1 83 ? 5.188 6.185 7.568 1.00 98.69 83 LEU A CA 1
ATOM 662 C C . LEU A 1 83 ? 5.343 5.742 6.107 1.00 98.69 83 LEU A C 1
ATOM 664 O O . LEU A 1 83 ? 6.434 5.353 5.691 1.00 98.69 83 LEU A O 1
ATOM 668 N N . ILE A 1 84 ? 4.276 5.839 5.311 1.00 98.69 84 ILE A N 1
ATOM 669 C CA . ILE A 1 84 ? 4.308 5.523 3.875 1.00 98.69 84 ILE A CA 1
ATOM 670 C C . ILE A 1 84 ? 5.185 6.539 3.137 1.00 98.69 84 ILE A C 1
ATOM 672 O O . ILE A 1 84 ? 6.043 6.139 2.350 1.00 98.69 84 ILE A O 1
ATOM 676 N N . SER A 1 85 ? 5.052 7.831 3.447 1.00 98.31 85 SER A N 1
ATOM 677 C CA . SER A 1 85 ? 5.916 8.887 2.909 1.00 98.31 85 SER A CA 1
ATOM 678 C C . SER A 1 85 ? 7.386 8.653 3.250 1.00 98.31 85 SER A C 1
ATOM 680 O O . SER A 1 85 ? 8.247 8.882 2.404 1.00 98.31 85 SER A O 1
ATOM 682 N N . LYS A 1 86 ? 7.693 8.125 4.443 1.00 97.88 86 LYS A N 1
ATOM 683 C CA . LYS A 1 86 ? 9.066 7.763 4.816 1.00 97.88 86 LYS A CA 1
ATOM 684 C C . LYS A 1 86 ? 9.617 6.607 3.979 1.00 97.88 86 LYS A C 1
ATOM 686 O O . LYS A 1 86 ? 10.785 6.643 3.612 1.00 97.88 86 LYS A O 1
ATOM 691 N N . VAL A 1 87 ? 8.798 5.605 3.651 1.00 97.44 87 VAL A N 1
ATOM 692 C CA . VAL A 1 87 ? 9.203 4.528 2.728 1.00 97.44 87 VAL A CA 1
ATOM 693 C C . VAL A 1 87 ? 9.381 5.067 1.312 1.00 97.44 87 VAL A C 1
ATOM 695 O O . VAL A 1 87 ? 10.363 4.736 0.658 1.00 97.44 87 VAL A O 1
ATOM 698 N N . ARG A 1 88 ? 8.472 5.929 0.847 1.00 96.88 88 ARG A N 1
ATOM 699 C CA . ARG A 1 88 ? 8.565 6.577 -0.466 1.00 96.88 88 ARG A CA 1
ATOM 700 C C . ARG A 1 88 ? 9.847 7.385 -0.621 1.00 96.88 88 ARG A C 1
ATOM 702 O O . ARG A 1 88 ? 10.497 7.268 -1.651 1.00 96.88 88 ARG A O 1
ATOM 709 N N . SER A 1 89 ? 10.203 8.149 0.408 1.00 95.50 89 SER A N 1
ATOM 710 C CA . SER A 1 89 ? 11.418 8.967 0.512 1.00 95.50 89 SER A CA 1
ATOM 711 C C . SER A 1 89 ? 12.688 8.194 0.122 1.00 95.50 89 SER A C 1
ATOM 713 O O . SER A 1 89 ? 13.514 8.721 -0.612 1.00 95.50 89 SER A O 1
ATOM 715 N N . VAL A 1 90 ? 12.783 6.901 0.458 1.00 93.06 90 VAL A N 1
ATOM 716 C CA . VAL A 1 90 ? 13.915 6.029 0.076 1.00 93.06 90 VAL A CA 1
ATOM 717 C C . VAL A 1 90 ? 14.107 5.906 -1.446 1.00 93.06 90 VAL A C 1
ATOM 719 O O . VAL A 1 90 ? 15.221 5.677 -1.911 1.00 93.06 90 VAL A O 1
ATOM 722 N N . PHE A 1 91 ? 13.035 6.038 -2.228 1.00 93.12 91 PHE A N 1
ATOM 723 C CA . PHE A 1 91 ? 13.064 5.884 -3.686 1.00 93.12 91 PHE A CA 1
ATOM 724 C C . PHE A 1 91 ? 13.147 7.214 -4.442 1.00 93.12 91 PHE A C 1
ATOM 726 O O . PHE A 1 91 ? 13.473 7.213 -5.627 1.00 93.12 91 PHE A O 1
ATOM 733 N N . VAL A 1 92 ? 12.812 8.335 -3.796 1.00 92.75 92 VAL A N 1
ATOM 734 C CA . VAL A 1 92 ? 12.656 9.636 -4.471 1.00 92.75 92 VAL A CA 1
ATOM 735 C C . VAL A 1 92 ? 13.647 10.693 -4.002 1.00 92.75 92 VAL A C 1
ATOM 737 O O . VAL A 1 92 ? 13.985 11.563 -4.803 1.00 92.75 92 VAL A O 1
ATOM 740 N N . ASP A 1 93 ? 14.098 10.628 -2.747 1.00 92.75 93 ASP A N 1
ATOM 741 C CA . ASP A 1 93 ? 15.051 11.584 -2.189 1.00 92.75 93 ASP A CA 1
ATOM 742 C C . ASP A 1 93 ? 16.472 11.224 -2.639 1.00 92.75 93 ASP A C 1
ATOM 744 O O . ASP A 1 93 ? 16.807 10.049 -2.794 1.00 92.75 93 ASP A O 1
ATOM 748 N N . GLU A 1 94 ? 17.320 12.235 -2.832 1.00 89.31 94 GLU A N 1
ATOM 749 C CA . GLU A 1 94 ? 18.715 12.026 -3.223 1.00 89.31 94 GLU A CA 1
ATOM 750 C C . GLU A 1 94 ? 19.619 11.720 -2.007 1.00 89.31 94 GLU A C 1
ATOM 752 O O . GLU A 1 94 ? 19.476 12.365 -0.963 1.00 89.31 94 GLU A O 1
ATOM 757 N N . PRO A 1 95 ? 20.593 10.794 -2.128 1.00 86.69 95 PRO A N 1
ATOM 758 C CA . PRO A 1 95 ? 20.837 9.939 -3.289 1.00 86.69 95 PRO A CA 1
ATOM 759 C C . PRO A 1 95 ? 19.774 8.840 -3.406 1.00 86.69 95 PRO A C 1
ATOM 761 O O . PRO A 1 95 ? 19.534 8.094 -2.451 1.00 86.69 95 PRO A O 1
ATOM 764 N N . LYS A 1 96 ? 19.170 8.711 -4.590 1.00 83.69 96 LYS A N 1
ATOM 765 C CA . LYS A 1 96 ? 18.150 7.683 -4.830 1.00 83.69 96 LYS A CA 1
ATOM 766 C C . LYS A 1 96 ? 18.737 6.282 -4.726 1.00 83.69 96 LYS A C 1
ATOM 768 O O . LYS A 1 96 ? 19.866 6.025 -5.145 1.00 83.69 96 LYS A O 1
ATOM 773 N N . LEU A 1 97 ? 17.934 5.347 -4.223 1.00 85.62 97 LEU A N 1
ATOM 774 C CA . LEU A 1 97 ? 18.303 3.937 -4.175 1.00 85.62 97 LEU A CA 1
ATOM 775 C C . LEU A 1 97 ? 18.330 3.350 -5.606 1.00 85.62 97 LEU A C 1
ATOM 777 O O . LEU A 1 97 ? 17.272 3.278 -6.234 1.00 85.62 97 LEU A O 1
ATOM 781 N N . PRO A 1 98 ? 19.484 2.887 -6.130 1.00 91.00 98 PRO A N 1
ATOM 782 C CA . PRO A 1 98 ? 19.630 2.475 -7.530 1.00 91.00 98 PRO A CA 1
ATOM 783 C C . PRO A 1 98 ? 19.131 1.038 -7.759 1.00 91.00 98 PRO A C 1
ATOM 785 O O . PRO A 1 98 ? 19.836 0.196 -8.321 1.00 91.00 98 PRO A O 1
ATOM 788 N N . ILE A 1 99 ? 17.929 0.721 -7.274 1.00 93.88 99 ILE A N 1
ATOM 789 C CA . ILE A 1 99 ? 17.323 -0.608 -7.382 1.00 93.88 99 ILE A CA 1
ATOM 790 C C . ILE A 1 99 ? 15.878 -0.525 -7.867 1.00 93.88 99 ILE A C 1
ATOM 792 O O . ILE A 1 99 ? 15.144 0.410 -7.563 1.00 93.88 99 ILE A O 1
ATOM 796 N N . ALA A 1 100 ? 15.446 -1.577 -8.547 1.00 95.69 100 ALA A N 1
ATOM 797 C CA . ALA A 1 100 ? 14.055 -1.835 -8.876 1.00 95.69 100 ALA A CA 1
ATOM 798 C C . ALA A 1 100 ? 13.558 -3.048 -8.092 1.00 95.69 100 ALA A C 1
ATOM 800 O O . ALA A 1 100 ? 14.273 -4.047 -7.974 1.00 95.69 100 ALA A O 1
ATOM 801 N N . LEU A 1 101 ? 12.330 -2.983 -7.578 1.00 96.62 101 LEU A N 1
ATOM 802 C CA . LEU A 1 101 ? 11.743 -4.051 -6.771 1.00 96.62 101 LEU A CA 1
ATOM 803 C C . LEU A 1 101 ? 10.485 -4.590 -7.440 1.00 96.62 101 LEU A C 1
ATOM 805 O O . LEU A 1 101 ? 9.462 -3.914 -7.505 1.00 96.62 101 LEU A O 1
ATOM 809 N N . TYR A 1 102 ? 10.546 -5.841 -7.879 1.00 97.00 102 TYR A N 1
ATOM 810 C CA . TYR A 1 102 ? 9.411 -6.538 -8.471 1.00 97.00 102 TYR A CA 1
ATOM 811 C C . TYR A 1 102 ? 8.822 -7.513 -7.461 1.00 97.00 102 TYR A C 1
ATOM 813 O O . TYR A 1 102 ? 9.549 -8.125 -6.682 1.00 97.00 102 TYR A O 1
ATOM 821 N N . SER A 1 103 ? 7.496 -7.671 -7.467 1.00 94.62 103 SER A N 1
ATOM 822 C CA . SER A 1 103 ? 6.790 -8.575 -6.543 1.00 94.62 103 SER A CA 1
ATOM 823 C C . SER A 1 103 ? 7.097 -8.368 -5.046 1.00 94.62 103 SER A C 1
ATOM 825 O O . SER A 1 103 ? 6.812 -9.254 -4.248 1.00 94.62 103 SER A O 1
ATOM 827 N N . SER A 1 104 ? 7.607 -7.197 -4.651 1.00 96.81 104 SER A N 1
ATOM 828 C CA . SER A 1 104 ? 7.760 -6.820 -3.243 1.00 96.81 104 SER A CA 1
ATOM 829 C C . SER A 1 104 ? 6.413 -6.449 -2.621 1.00 96.81 104 SER A C 1
ATOM 831 O O . SER A 1 104 ? 5.454 -6.115 -3.331 1.00 96.81 104 SER A O 1
ATOM 833 N N . SER A 1 105 ? 6.325 -6.456 -1.294 1.00 97.81 105 SER A N 1
ATOM 834 C CA . SER A 1 105 ? 5.095 -6.137 -0.558 1.00 97.81 105 SER A CA 1
ATOM 835 C C . SER A 1 105 ? 5.322 -4.985 0.416 1.00 97.81 105 SER A C 1
ATOM 837 O O . SER A 1 105 ? 6.365 -4.909 1.059 1.00 97.81 105 SER A O 1
ATOM 839 N N . LEU A 1 106 ? 4.333 -4.097 0.550 1.00 98.50 106 LEU A N 1
ATOM 840 C CA . LEU A 1 106 ? 4.276 -3.140 1.653 1.00 98.50 106 LEU A CA 1
ATOM 841 C C . LEU A 1 106 ? 3.372 -3.733 2.734 1.00 98.50 106 LEU A C 1
ATOM 843 O O . LEU A 1 106 ? 2.188 -3.961 2.493 1.00 98.50 106 LEU A O 1
ATOM 847 N N . LEU A 1 107 ? 3.938 -4.015 3.900 1.00 98.56 107 LEU A N 1
ATOM 848 C CA . LEU A 1 107 ? 3.228 -4.547 5.051 1.00 98.56 107 LEU A CA 1
ATOM 849 C C . LEU A 1 107 ? 2.830 -3.393 5.971 1.00 98.56 107 LEU A C 1
ATOM 851 O O . LEU A 1 107 ? 3.702 -2.688 6.483 1.00 98.56 107 LEU A O 1
ATOM 855 N N . LEU A 1 108 ? 1.523 -3.220 6.168 1.00 98.56 108 LEU A N 1
ATOM 856 C CA . LEU A 1 108 ? 0.939 -2.274 7.115 1.00 98.56 108 LEU A CA 1
ATOM 857 C C . LEU A 1 108 ? 0.426 -3.046 8.332 1.00 98.56 108 LEU A C 1
ATOM 859 O O . LEU A 1 108 ? -0.248 -4.065 8.184 1.00 98.56 108 LEU A O 1
ATOM 863 N N . ILE A 1 109 ? 0.741 -2.561 9.528 1.00 98.38 109 ILE A N 1
ATOM 864 C CA . ILE A 1 109 ? 0.351 -3.175 10.800 1.00 98.38 109 ILE A CA 1
ATOM 865 C C . ILE A 1 109 ? -0.071 -2.061 11.750 1.00 98.38 109 ILE A C 1
ATOM 867 O O . ILE A 1 109 ? 0.526 -0.984 11.741 1.00 98.38 109 ILE A O 1
ATOM 871 N N . TYR A 1 110 ? -1.071 -2.335 12.577 1.00 97.56 110 TYR A N 1
ATOM 872 C CA . TYR A 1 110 ? -1.406 -1.523 13.736 1.00 97.56 110 TYR A CA 1
ATOM 873 C C . TYR A 1 110 ? -1.862 -2.429 14.891 1.00 97.56 110 TYR A C 1
ATOM 875 O O . TYR A 1 110 ? -2.288 -3.564 14.658 1.00 97.56 110 TYR A O 1
ATOM 883 N N . ASP A 1 111 ? -1.716 -1.958 16.126 1.00 94.56 111 ASP A N 1
ATOM 884 C CA . ASP A 1 111 ? -2.184 -2.646 17.332 1.00 94.56 111 ASP A CA 1
ATOM 885 C C . ASP A 1 111 ? -3.665 -2.374 17.627 1.00 94.56 111 ASP A C 1
ATOM 887 O O . ASP A 1 111 ? -4.303 -1.540 16.993 1.00 94.56 111 ASP A O 1
ATOM 891 N N . GLU A 1 112 ? -4.247 -3.067 18.606 1.00 89.75 112 GLU A N 1
ATOM 892 C CA . GLU A 1 112 ? -5.670 -2.887 18.925 1.00 89.75 112 GLU A CA 1
ATOM 893 C C . GLU A 1 112 ? -6.021 -1.449 19.339 1.00 89.75 112 GLU A C 1
ATOM 895 O O . GLU A 1 112 ? -7.126 -0.979 19.073 1.00 89.75 112 GLU A O 1
ATOM 900 N N . THR A 1 113 ? -5.068 -0.743 19.957 1.00 90.38 113 THR A N 1
ATOM 901 C CA . THR A 1 113 ? -5.223 0.643 20.403 1.00 90.38 113 THR A CA 1
ATOM 902 C C . THR A 1 113 ? -5.063 1.644 19.268 1.00 90.38 113 THR A C 1
ATOM 904 O O . THR A 1 113 ? -5.382 2.817 19.460 1.00 90.38 113 THR A O 1
ATOM 907 N N . ARG A 1 114 ? -4.624 1.200 18.081 1.00 93.06 114 ARG A N 1
ATOM 908 C CA . ARG A 1 114 ? -4.429 2.028 16.882 1.00 93.06 114 ARG A CA 1
ATOM 909 C C . ARG A 1 114 ? -3.475 3.194 17.135 1.00 93.06 114 ARG A C 1
ATOM 911 O O . ARG A 1 114 ? -3.669 4.293 16.623 1.00 93.06 114 ARG A O 1
ATOM 918 N N . THR A 1 115 ? -2.464 2.959 17.961 1.00 92.12 115 THR A N 1
ATOM 919 C CA . THR A 1 115 ? -1.462 3.960 18.354 1.00 92.12 115 THR A CA 1
ATOM 920 C C . THR A 1 115 ? -0.064 3.557 17.915 1.00 92.12 115 THR A C 1
ATOM 922 O O . THR A 1 115 ? 0.781 4.431 17.721 1.00 92.12 115 THR A O 1
ATOM 925 N N . ASN A 1 116 ? 0.184 2.261 17.713 1.00 96.19 116 ASN A N 1
ATOM 926 C CA . ASN A 1 116 ? 1.453 1.757 17.213 1.00 96.19 116 ASN A CA 1
ATOM 927 C C . ASN A 1 116 ? 1.292 1.228 15.789 1.00 96.19 116 ASN A C 1
ATOM 929 O O . ASN A 1 116 ? 0.821 0.112 15.573 1.00 96.19 116 ASN A O 1
ATOM 933 N N . LEU A 1 117 ? 1.681 2.049 14.816 1.00 98.31 117 LEU A N 1
ATOM 934 C CA . LEU A 1 117 ? 1.617 1.711 13.401 1.00 98.31 117 LEU A CA 1
ATOM 935 C C . LEU A 1 117 ? 3.006 1.344 12.884 1.00 98.31 117 LEU A C 1
ATOM 937 O O . LEU A 1 117 ? 3.998 2.022 13.155 1.00 98.31 117 LEU A O 1
ATOM 941 N N . VAL A 1 118 ? 3.065 0.308 12.056 1.00 98.31 118 VAL A N 1
ATOM 942 C CA . VAL A 1 118 ? 4.288 -0.131 11.388 1.00 98.31 118 VAL A CA 1
ATOM 943 C C . VAL A 1 118 ? 4.034 -0.228 9.890 1.00 98.31 118 VAL A C 1
ATOM 945 O O . VAL A 1 118 ? 3.053 -0.822 9.448 1.00 98.31 118 VAL A O 1
ATOM 948 N N . VAL A 1 119 ? 4.954 0.334 9.106 1.00 98.69 119 VAL A N 1
ATOM 949 C CA . VAL A 1 119 ? 5.018 0.159 7.652 1.00 98.69 119 VAL A CA 1
ATOM 950 C C . VAL A 1 119 ? 6.394 -0.391 7.304 1.00 98.69 119 VAL A C 1
ATOM 952 O O . VAL A 1 119 ? 7.415 0.197 7.670 1.00 98.69 119 VAL A O 1
ATOM 955 N N . LYS A 1 120 ? 6.435 -1.537 6.623 1.00 98.25 120 LYS A N 1
ATOM 956 C CA . LYS A 1 120 ? 7.680 -2.187 6.195 1.00 98.25 120 LYS A CA 1
ATOM 957 C C . LYS A 1 120 ? 7.578 -2.647 4.755 1.00 98.25 120 LYS A C 1
ATOM 959 O O . LYS A 1 120 ? 6.540 -3.133 4.322 1.00 98.25 120 LYS A O 1
ATOM 964 N N . LEU A 1 121 ? 8.683 -2.530 4.036 1.00 97.50 121 LEU A N 1
ATOM 965 C CA . LEU A 1 121 ? 8.849 -3.173 2.744 1.00 97.50 121 LEU A CA 1
ATOM 966 C C . LEU A 1 121 ? 9.428 -4.573 2.972 1.00 97.50 121 LEU A C 1
ATOM 968 O O . LEU A 1 121 ? 10.350 -4.729 3.773 1.00 97.50 121 LEU A O 1
ATOM 972 N N . VAL A 1 122 ? 8.864 -5.580 2.312 1.00 97.81 122 VAL A N 1
ATOM 973 C CA . VAL A 1 122 ? 9.257 -6.992 2.432 1.00 97.81 122 VAL A CA 1
ATOM 974 C C . VAL A 1 122 ? 9.271 -7.665 1.052 1.00 97.81 122 VAL A C 1
ATOM 976 O O . VAL A 1 122 ? 8.888 -7.051 0.054 1.00 97.81 122 VAL A O 1
ATOM 979 N N . ASP A 1 123 ? 9.700 -8.928 1.000 1.00 97.25 123 ASP A N 1
ATOM 980 C CA . ASP A 1 123 ? 9.776 -9.764 -0.210 1.00 97.25 123 ASP A CA 1
ATOM 981 C C . ASP A 1 123 ? 10.734 -9.225 -1.293 1.00 97.25 123 ASP A C 1
ATOM 983 O O . ASP A 1 123 ? 10.338 -8.822 -2.384 1.00 97.25 123 ASP A O 1
ATOM 987 N N . PHE A 1 124 ? 12.039 -9.253 -1.012 1.00 96.25 124 PHE A N 1
ATOM 988 C CA . PHE A 1 124 ? 13.078 -8.709 -1.903 1.00 96.25 124 PHE A CA 1
ATOM 989 C C . PHE A 1 124 ? 13.657 -9.714 -2.910 1.00 96.25 124 PHE A C 1
ATOM 991 O O . PHE A 1 124 ? 14.681 -9.445 -3.531 1.00 96.25 124 PHE A O 1
ATOM 998 N N . ALA A 1 125 ? 13.031 -10.879 -3.097 1.00 95.69 125 ALA A N 1
ATOM 999 C CA . ALA A 1 125 ? 13.584 -11.961 -3.922 1.00 95.69 125 ALA A CA 1
ATOM 1000 C C . ALA A 1 125 ? 13.769 -11.592 -5.411 1.00 95.69 125 ALA A C 1
ATOM 1002 O O . ALA A 1 125 ? 14.540 -12.236 -6.123 1.00 95.69 125 ALA A O 1
ATOM 1003 N N . HIS A 1 126 ? 13.064 -10.570 -5.900 1.00 95.38 126 HIS A N 1
ATOM 1004 C CA . HIS A 1 126 ? 13.091 -10.149 -7.302 1.00 95.38 126 HIS A CA 1
ATOM 1005 C C . HIS A 1 126 ? 13.515 -8.684 -7.451 1.00 95.38 126 HIS A C 1
ATOM 1007 O O . HIS A 1 126 ? 12.858 -7.901 -8.133 1.00 95.38 126 HIS A O 1
ATOM 1013 N N . TRP A 1 127 ? 14.620 -8.305 -6.809 1.00 95.75 127 TRP A N 1
ATOM 1014 C CA . TRP A 1 127 ? 15.247 -7.001 -7.023 1.00 95.75 127 TRP A CA 1
ATOM 1015 C C . TRP A 1 127 ? 16.152 -6.997 -8.270 1.00 95.75 127 TRP A C 1
ATOM 1017 O O . TRP A 1 127 ? 16.640 -8.046 -8.705 1.00 95.75 127 TRP A O 1
ATOM 1027 N N . ARG A 1 128 ? 16.373 -5.821 -8.863 1.00 95.25 128 ARG A N 1
ATOM 1028 C CA . ARG A 1 128 ? 17.342 -5.582 -9.948 1.00 95.25 128 ARG A CA 1
ATOM 1029 C C . ARG A 1 128 ? 18.107 -4.290 -9.691 1.00 95.25 128 ARG A C 1
ATOM 1031 O O . ARG A 1 128 ? 17.553 -3.371 -9.097 1.00 95.25 128 ARG A O 1
ATOM 1038 N N . SER A 1 129 ? 19.347 -4.215 -10.166 1.00 94.12 129 SER A N 1
ATOM 1039 C CA . SER A 1 129 ? 20.066 -2.940 -10.251 1.00 94.12 129 SER A CA 1
ATOM 1040 C C . SER A 1 129 ? 19.373 -2.034 -11.274 1.00 94.12 129 SER A C 1
ATOM 1042 O O . SER A 1 129 ? 18.978 -2.510 -12.340 1.00 94.12 129 SER A O 1
ATOM 1044 N N . ALA A 1 130 ? 19.191 -0.758 -10.943 1.00 91.62 130 ALA A N 1
ATOM 1045 C CA . ALA A 1 130 ? 18.536 0.233 -11.796 1.00 91.62 130 ALA A CA 1
ATOM 1046 C C . ALA A 1 130 ? 19.168 1.633 -11.629 1.00 91.62 130 ALA A C 1
ATOM 1048 O O . ALA A 1 130 ? 18.488 2.556 -11.192 1.00 91.62 130 ALA A O 1
ATOM 1049 N N . PRO A 1 131 ? 20.464 1.811 -11.950 1.00 83.81 131 PRO A N 1
ATOM 1050 C CA . PRO A 1 131 ? 21.150 3.093 -11.766 1.00 83.81 131 PRO A CA 1
ATOM 1051 C C . PRO A 1 131 ? 20.658 4.180 -12.734 1.00 83.81 131 PRO A C 1
ATOM 1053 O O . PRO A 1 131 ? 20.596 5.344 -12.362 1.00 83.81 131 PRO A O 1
ATOM 1056 N N . GLU A 1 132 ? 20.256 3.790 -13.948 1.00 79.62 132 GLU A N 1
ATOM 1057 C CA . GLU A 1 132 ? 19.887 4.720 -15.030 1.00 79.62 132 GLU A CA 1
ATOM 1058 C C . GLU A 1 132 ? 18.369 4.954 -15.163 1.00 79.62 132 GLU A C 1
ATOM 1060 O O . GLU A 1 132 ? 17.930 5.775 -15.965 1.00 79.62 132 GLU A O 1
ATOM 1065 N N . ALA A 1 133 ? 17.539 4.202 -14.430 1.00 73.88 133 ALA A N 1
ATOM 1066 C CA . ALA A 1 133 ? 16.089 4.184 -14.620 1.00 73.88 133 ALA A CA 1
ATOM 1067 C C . ALA A 1 133 ? 15.348 4.698 -13.381 1.00 73.88 133 ALA A C 1
ATOM 1069 O O . ALA A 1 133 ? 15.510 4.178 -12.279 1.00 73.88 133 ALA A O 1
ATOM 1070 N N . ASN A 1 134 ? 14.468 5.682 -13.577 1.00 83.50 134 ASN A N 1
ATOM 1071 C CA . ASN A 1 134 ? 13.642 6.245 -12.512 1.00 83.50 134 ASN A CA 1
ATOM 1072 C C . ASN A 1 134 ? 12.445 5.318 -12.215 1.00 83.50 134 ASN A C 1
ATOM 1074 O O . ASN A 1 134 ? 11.422 5.402 -12.887 1.00 83.50 134 ASN A O 1
ATOM 1078 N N . ASP A 1 135 ? 12.602 4.427 -11.228 1.00 90.69 135 ASP A N 1
ATOM 1079 C CA . ASP A 1 135 ? 11.597 3.450 -10.761 1.00 90.69 135 ASP A CA 1
ATOM 1080 C C . ASP A 1 135 ? 10.961 2.590 -11.878 1.00 90.69 135 ASP A C 1
ATOM 1082 O O . ASP A 1 135 ? 9.750 2.630 -12.106 1.00 90.69 135 ASP A O 1
ATOM 1086 N N . PRO A 1 136 ? 11.741 1.737 -12.566 1.00 93.69 136 PRO A N 1
ATOM 1087 C CA . PRO A 1 136 ? 11.209 0.905 -13.648 1.00 93.69 136 PRO A CA 1
ATOM 1088 C C . PRO A 1 136 ? 10.184 -0.137 -13.161 1.00 93.69 136 PRO A C 1
ATOM 1090 O O . PRO A 1 136 ? 9.421 -0.670 -13.960 1.00 93.69 136 PRO A O 1
ATOM 1093 N N . SER A 1 137 ? 10.132 -0.430 -11.855 1.00 94.94 137 SER A N 1
ATOM 1094 C CA . SER A 1 137 ? 9.112 -1.298 -11.253 1.00 94.94 137 SER A CA 1
ATOM 1095 C C . SER A 1 137 ? 7.752 -0.617 -11.046 1.00 94.94 137 SER A C 1
ATOM 1097 O O . SER A 1 137 ? 6.733 -1.306 -10.918 1.00 94.94 137 SER A O 1
ATOM 1099 N N . GLY A 1 138 ? 7.713 0.716 -10.978 1.00 96.75 138 GLY A N 1
ATOM 1100 C CA . GLY A 1 138 ? 6.529 1.501 -10.619 1.00 96.75 138 GLY A CA 1
ATOM 1101 C C . GLY A 1 138 ? 6.144 1.397 -9.136 1.00 96.75 138 GLY A C 1
ATOM 1102 O O . GLY A 1 138 ? 4.956 1.427 -8.801 1.00 96.75 138 GLY A O 1
ATOM 1103 N N . VAL A 1 139 ? 7.106 1.177 -8.234 1.00 97.31 139 VAL A N 1
ATOM 1104 C CA . VAL A 1 139 ? 6.872 1.110 -6.779 1.00 97.31 139 VAL A CA 1
ATOM 1105 C C . VAL A 1 139 ? 6.425 2.463 -6.231 1.00 97.31 139 VAL A C 1
ATOM 1107 O O . VAL A 1 139 ? 5.491 2.505 -5.427 1.00 97.31 139 VAL A O 1
ATOM 1110 N N . VAL A 1 140 ? 7.037 3.555 -6.693 1.00 96.94 140 VAL A N 1
ATOM 1111 C CA . VAL A 1 140 ? 6.698 4.932 -6.315 1.00 96.94 140 VAL A CA 1
ATOM 1112 C C . VAL A 1 140 ? 5.246 5.220 -6.667 1.00 96.94 140 VAL A C 1
ATOM 1114 O O . VAL A 1 140 ? 4.518 5.715 -5.815 1.00 96.94 140 VAL A O 1
ATOM 1117 N N . ARG A 1 141 ? 4.769 4.784 -7.843 1.00 98.06 141 ARG A N 1
ATOM 1118 C CA . ARG A 1 141 ? 3.352 4.911 -8.224 1.00 98.06 141 ARG A CA 1
ATOM 1119 C C . ARG A 1 141 ? 2.406 4.233 -7.228 1.00 98.06 141 ARG A C 1
ATOM 1121 O O . ARG A 1 141 ? 1.344 4.773 -6.916 1.00 98.06 141 ARG A O 1
ATOM 1128 N N . GLY A 1 142 ? 2.770 3.052 -6.731 1.00 98.19 142 GLY A N 1
ATOM 1129 C CA . GLY A 1 142 ? 1.977 2.349 -5.722 1.00 98.19 142 GLY A CA 1
ATOM 1130 C C . GLY A 1 142 ? 1.944 3.082 -4.381 1.00 98.19 142 GLY A C 1
ATOM 1131 O O . GLY A 1 142 ? 0.896 3.152 -3.742 1.00 98.19 142 GLY A O 1
ATOM 1132 N N . LEU A 1 143 ? 3.079 3.648 -3.964 1.00 98.50 143 LEU A N 1
ATOM 1133 C CA . LEU A 1 143 ? 3.178 4.452 -2.743 1.00 98.50 143 LEU A CA 1
ATOM 1134 C C . LEU A 1 143 ? 2.401 5.769 -2.871 1.00 98.50 143 LEU A C 1
ATOM 1136 O O . LEU A 1 143 ? 1.671 6.115 -1.947 1.00 98.50 143 LEU A O 1
ATOM 1140 N N . ASP A 1 144 ? 2.487 6.443 -4.018 1.00 98.44 144 ASP A N 1
ATOM 1141 C CA . ASP A 1 144 ? 1.701 7.642 -4.338 1.00 98.44 144 ASP A CA 1
ATOM 1142 C C . ASP A 1 144 ? 0.206 7.352 -4.270 1.00 98.44 144 ASP A C 1
ATOM 1144 O O . ASP A 1 144 ? -0.533 8.061 -3.599 1.00 98.44 144 ASP A O 1
ATOM 1148 N N . THR A 1 145 ? -0.235 6.243 -4.866 1.00 98.19 145 THR A N 1
ATOM 1149 C CA . THR A 1 145 ? -1.647 5.844 -4.821 1.00 98.19 145 THR A CA 1
ATOM 1150 C C . THR A 1 145 ? -2.126 5.621 -3.380 1.00 98.19 145 THR A C 1
ATOM 1152 O O . THR A 1 145 ? -3.241 6.014 -3.030 1.00 98.19 145 THR A O 1
ATOM 1155 N N . LEU A 1 146 ? -1.301 5.030 -2.508 1.00 98.19 146 LEU A N 1
ATOM 1156 C CA . LEU A 1 146 ? -1.632 4.890 -1.084 1.00 98.19 146 LEU A CA 1
ATOM 1157 C C . LEU A 1 146 ? -1.679 6.243 -0.361 1.00 98.19 146 LEU A C 1
ATOM 1159 O O . LEU A 1 146 ? -2.618 6.489 0.392 1.00 98.19 146 LEU A O 1
ATOM 1163 N N . ILE A 1 147 ? -0.703 7.123 -0.598 1.00 98.38 147 ILE A N 1
ATOM 1164 C CA . ILE A 1 147 ? -0.657 8.467 -0.002 1.00 98.38 147 ILE A CA 1
ATOM 1165 C C . ILE A 1 147 ? -1.883 9.279 -0.423 1.00 98.38 147 ILE A C 1
ATOM 1167 O O . ILE A 1 147 ? -2.568 9.841 0.430 1.00 98.38 147 ILE A O 1
ATOM 1171 N N . ASP A 1 148 ? -2.210 9.278 -1.713 1.00 96.69 148 ASP A N 1
ATOM 1172 C CA . ASP A 1 148 ? -3.364 9.986 -2.258 1.00 96.69 148 ASP A CA 1
ATOM 1173 C C . ASP A 1 148 ? -4.664 9.454 -1.655 1.00 96.69 148 ASP A C 1
ATOM 1175 O O . ASP A 1 148 ? -5.500 10.224 -1.182 1.00 96.69 148 ASP A O 1
ATOM 1179 N N . THR A 1 149 ? -4.850 8.131 -1.639 1.00 95.06 149 THR A N 1
ATOM 1180 C CA . THR A 1 149 ? -6.088 7.524 -1.128 1.00 95.06 149 THR A CA 1
ATOM 1181 C C . THR A 1 149 ? -6.262 7.728 0.377 1.00 95.06 149 THR A C 1
ATOM 1183 O O . THR A 1 149 ? -7.375 8.022 0.811 1.00 95.06 149 THR A O 1
ATOM 1186 N N . PHE A 1 150 ? -5.190 7.655 1.173 1.00 96.25 150 PHE A N 1
ATOM 1187 C CA . PHE A 1 150 ? -5.235 7.906 2.621 1.00 96.25 150 PHE A CA 1
ATOM 1188 C C . PHE A 1 150 ? -5.327 9.401 2.966 1.00 96.25 150 PHE A C 1
ATOM 1190 O O . PHE A 1 150 ? -5.826 9.757 4.035 1.00 96.25 150 PHE A O 1
ATOM 1197 N N . GLY A 1 151 ? -4.871 10.280 2.069 1.00 93.25 151 GLY A N 1
ATOM 1198 C CA . GLY A 1 151 ? -4.911 11.735 2.224 1.00 93.25 151 GLY A CA 1
ATOM 1199 C C . GLY A 1 151 ? -6.261 12.376 1.892 1.00 93.25 151 GLY A C 1
ATOM 1200 O O . GLY A 1 151 ? -6.520 13.497 2.336 1.00 93.25 151 GLY A O 1
ATOM 1201 N N . ARG A 1 152 ? -7.144 11.688 1.153 1.00 87.38 152 ARG A N 1
ATOM 1202 C CA . ARG A 1 152 ? -8.470 12.211 0.783 1.00 87.38 152 ARG A CA 1
ATOM 1203 C C . ARG A 1 152 ? -9.287 12.594 2.022 1.00 87.38 152 ARG A C 1
ATOM 1205 O O . ARG A 1 152 ? -9.488 11.804 2.946 1.00 87.38 152 ARG A O 1
ATOM 1212 N N . ASN A 1 153 ? -9.811 13.820 2.019 1.00 69.06 153 ASN A N 1
ATOM 1213 C CA . ASN A 1 153 ? -10.816 14.255 2.984 1.00 69.06 153 ASN A CA 1
ATOM 1214 C C . ASN A 1 153 ? -12.159 13.639 2.599 1.00 69.06 153 ASN A C 1
ATOM 1216 O O . ASN A 1 153 ? -12.948 14.239 1.879 1.00 69.06 153 ASN A O 1
ATOM 1220 N N . ASN A 1 154 ? -12.402 12.423 3.066 1.00 63.09 154 ASN A N 1
ATOM 1221 C CA . ASN A 1 154 ? -13.695 11.787 2.894 1.00 63.09 154 ASN A CA 1
ATOM 1222 C C . ASN A 1 154 ? -14.640 12.353 3.964 1.00 63.09 154 ASN A C 1
ATOM 1224 O O . ASN A 1 154 ? -14.571 11.976 5.134 1.00 63.09 154 ASN A O 1
ATOM 1228 N N . SER A 1 155 ? -15.489 13.310 3.583 1.00 49.94 155 SER A N 1
ATOM 1229 C CA . SER A 1 155 ? -16.735 13.561 4.309 1.00 49.94 155 SER A CA 1
ATOM 1230 C C . SER A 1 155 ? -17.530 12.255 4.306 1.00 49.94 155 SER A C 1
ATOM 1232 O O . SER A 1 155 ? -17.649 11.616 3.262 1.00 49.94 155 SER A O 1
ATOM 1234 N N . SER A 1 156 ? -18.003 11.817 5.476 1.00 41.78 156 SER A N 1
ATOM 1235 C CA . SER A 1 156 ? -18.681 10.527 5.642 1.00 41.78 156 SER A CA 1
ATOM 1236 C C . SER A 1 156 ? -19.706 10.264 4.533 1.00 41.78 156 SER A C 1
ATOM 1238 O O . SER A 1 156 ? -20.658 11.038 4.413 1.00 41.78 156 SER A O 1
ATOM 1240 N N . PRO A 1 157 ? -19.614 9.147 3.792 1.00 43.53 157 PRO A N 1
ATOM 1241 C CA . PRO A 1 157 ? -20.791 8.577 3.175 1.00 43.53 157 PRO A CA 1
ATOM 1242 C C . PRO A 1 157 ? -21.642 7.984 4.298 1.00 43.53 157 PRO A C 1
ATOM 1244 O O . PRO A 1 157 ? -21.217 7.107 5.051 1.00 43.53 157 PRO A O 1
ATOM 1247 N N . SER A 1 158 ? -22.847 8.521 4.428 1.00 45.34 158 SER A N 1
ATOM 1248 C CA . SER A 1 158 ? -23.967 7.896 5.112 1.00 45.34 158 SER A CA 1
ATOM 1249 C C . SER A 1 158 ? -24.186 6.463 4.619 1.00 45.34 158 SER A C 1
ATOM 1251 O O . SER A 1 158 ? -24.114 6.205 3.421 1.00 45.34 158 SER A O 1
ATOM 1253 N N . SER A 1 159 ? -24.607 5.606 5.549 1.00 38.34 159 SER A N 1
ATOM 1254 C CA . SER A 1 159 ? -25.122 4.239 5.385 1.00 38.34 159 SER A CA 1
ATOM 1255 C C . SER A 1 159 ? -24.106 3.093 5.478 1.00 38.34 159 SER A C 1
ATOM 1257 O O . SER A 1 159 ? -22.993 3.135 4.972 1.00 38.34 159 SER A O 1
ATOM 1259 N N . LYS A 1 160 ? -24.544 2.094 6.248 1.00 39.81 160 LYS A N 1
ATOM 1260 C CA . LYS A 1 160 ? -23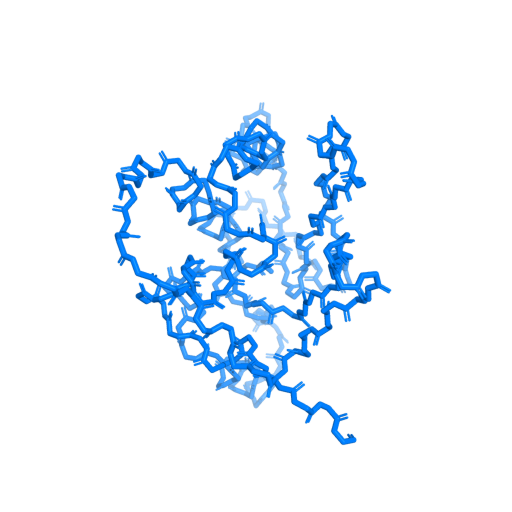.919 0.826 6.627 1.00 39.81 160 LYS A CA 1
ATOM 1261 C C . LYS A 1 160 ? -22.966 0.273 5.560 1.00 39.81 160 LYS A C 1
ATOM 1263 O O . LYS A 1 160 ? -23.386 -0.058 4.457 1.00 39.81 160 LYS A O 1
ATOM 1268 N N . PHE A 1 161 ? -21.701 0.099 5.935 1.00 43.69 161 PHE A N 1
ATOM 1269 C CA . PHE A 1 161 ? -20.790 -0.768 5.198 1.00 43.69 161 PHE A CA 1
ATOM 1270 C C . PHE A 1 161 ? -21.166 -2.217 5.509 1.00 43.69 161 PHE A C 1
ATOM 1272 O O . PHE A 1 161 ? -20.734 -2.774 6.519 1.00 43.69 161 PHE A O 1
ATOM 1279 N N . ASP A 1 162 ? -21.979 -2.823 4.650 1.00 39.50 162 ASP A N 1
ATOM 1280 C CA . ASP A 1 162 ? -22.074 -4.275 4.585 1.00 39.50 162 ASP A CA 1
ATOM 1281 C C . ASP A 1 162 ? -20.758 -4.776 3.981 1.00 39.50 162 ASP A C 1
ATOM 1283 O O . ASP A 1 162 ? -20.606 -4.901 2.767 1.00 39.50 162 ASP A O 1
ATOM 1287 N N . ILE A 1 163 ? -19.758 -5.013 4.837 1.00 46.66 163 ILE A N 1
ATOM 1288 C CA . ILE A 1 163 ? -18.666 -5.922 4.482 1.00 46.66 163 ILE A CA 1
ATOM 1289 C C . ILE A 1 163 ? -19.378 -7.234 4.149 1.00 46.66 163 ILE A C 1
ATOM 1291 O O . ILE A 1 163 ? -20.047 -7.765 5.043 1.00 46.66 163 ILE A O 1
ATOM 1295 N N . PRO A 1 164 ? -19.299 -7.758 2.909 1.00 39.34 164 PRO A N 1
ATOM 1296 C CA . PRO A 1 164 ? -19.849 -9.069 2.629 1.00 39.34 164 PRO A CA 1
ATOM 1297 C C . PRO A 1 164 ? -19.243 -10.010 3.660 1.00 39.34 164 PRO A C 1
ATOM 1299 O O . PRO A 1 164 ? -18.015 -10.080 3.776 1.00 39.34 164 PRO A O 1
ATOM 1302 N N . LEU A 1 165 ? -20.090 -10.670 4.452 1.00 38.06 165 LEU A N 1
ATOM 1303 C CA . LEU A 1 165 ? -19.660 -11.795 5.263 1.00 38.06 165 LEU A CA 1
ATOM 1304 C C . LEU A 1 165 ? -19.136 -12.821 4.256 1.00 38.06 165 LEU A C 1
ATOM 1306 O O . LEU A 1 165 ? -19.896 -13.588 3.669 1.00 38.06 165 LEU A O 1
ATOM 1310 N N . ILE A 1 166 ? -17.839 -12.773 3.968 1.00 43.03 166 ILE A N 1
ATOM 1311 C CA . ILE A 1 166 ? -17.174 -13.856 3.270 1.00 43.03 166 ILE A CA 1
ATOM 1312 C C . ILE A 1 166 ? -17.091 -14.944 4.332 1.00 43.03 166 ILE A C 1
ATOM 1314 O O . ILE A 1 166 ? -16.151 -14.987 5.126 1.00 43.03 166 ILE A O 1
ATOM 1318 N N . GLU A 1 167 ? -18.137 -15.769 4.403 1.00 32.47 167 GLU A N 1
ATOM 1319 C CA . GLU A 1 167 ? -18.046 -17.074 5.036 1.00 32.47 167 GLU A CA 1
ATOM 1320 C C . GLU A 1 167 ? -16.966 -17.846 4.279 1.00 32.47 167 GLU A C 1
ATOM 1322 O O . GLU A 1 167 ? -17.180 -18.383 3.192 1.00 32.47 167 GLU A O 1
ATOM 1327 N N . LEU A 1 168 ? -15.759 -17.827 4.838 1.00 40.84 168 LEU A N 1
ATOM 1328 C CA . LEU A 1 168 ? -14.721 -18.780 4.495 1.00 40.84 168 LEU A CA 1
ATOM 1329 C C . LEU A 1 168 ? -15.236 -20.147 4.959 1.00 40.84 168 LEU A C 1
ATOM 1331 O O . LEU A 1 168 ? -15.222 -20.436 6.155 1.00 40.84 168 LEU A O 1
ATOM 1335 N N . LYS A 1 169 ? -15.765 -20.928 4.012 1.00 34.66 169 LYS A N 1
ATOM 1336 C CA . LYS A 1 169 ? -15.903 -22.379 4.160 1.00 34.66 169 LYS A CA 1
ATOM 1337 C C . LYS A 1 169 ? -14.529 -23.032 4.241 1.00 34.66 169 LYS A C 1
ATOM 1339 O O . LYS A 1 169 ? -13.618 -22.557 3.523 1.00 34.66 169 LYS A O 1
#